Protein AF-A0A2E6C830-F1 (afdb_monomer)

Solvent-accessible surface area (backbone atoms only — not comparable to full-atom values): 4866 Å² total; per-residue (Å²): 132,85,84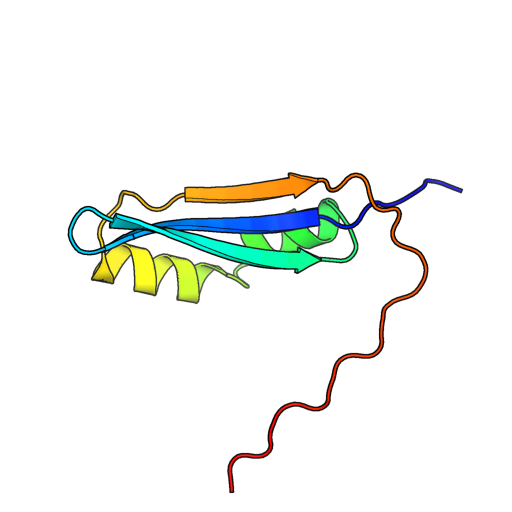,41,28,26,9,31,36,36,42,36,36,51,55,96,92,37,85,44,77,50,73,47,83,30,69,20,59,66,55,26,51,48,42,67,69,69,59,71,39,46,67,60,49,50,54,47,35,73,73,58,37,82,66,56,48,76,50,73,46,79,46,96,47,71,48,73,80,83,76,79,78,75,79,76,83,82,85,130

pLDDT: mean 82.94, std 13.48, range [46.91, 95.62]

Secondary structure (DSSP, 8-state):
----EEEEEEEEEEETTEEEEEEEEESSHHHHHHHHHSSTTHHHHHHHHHHH-S--EEEEEEEEEE--SPPPPPPPPP--

Nearest PDB structures (foldseek):
  4v6u-assembly1_Bl  TM=4.801E-01  e=1.241E+00  Pyrococcus furiosus DSM 3638
  6th6-assembly1_BT  TM=3.936E-01  e=9.746E-01  Thermococcus kodakarensis KOD1
  3epg-assembly1_A-2  TM=4.392E-01  e=1.895E+00  Homo sapiens

Radius of gyration: 14.78 Å; Cα contacts (8 Å, |Δi|>4): 120; chains: 1; bounding box: 34×36×39 Å

Foldseek 3Di:
DDFFF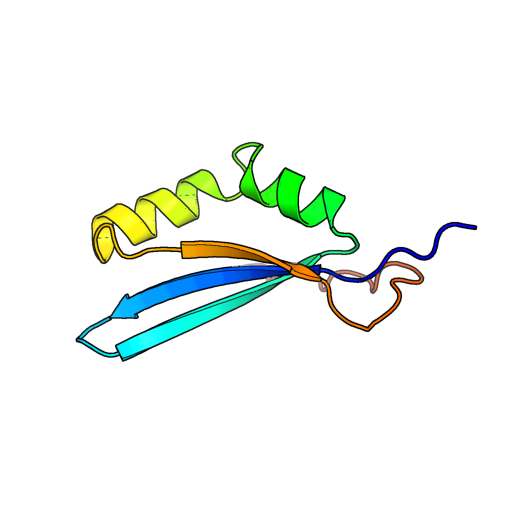KKKWWKWADDPNDIDIDIDIDLHPVRSVCCVPVCVCVVVVVVCCVVRNDRMDIDIGTDPGTRDDDDDDDDDDDDD

Mean predicted aligned error: 7.43 Å

Sequence (80 aa):
MFKLFYTLLVIEYVVEDQDVSTSVILPSEKACYDAMGDGVMDTLYDVLADTYGKEIMMYCKKTPFPSSEPTKPKERPNVD

Structure (mmCIF, N/CA/C/O backbone):
data_AF-A0A2E6C830-F1
#
_entry.id   AF-A0A2E6C830-F1
#
loop_
_atom_site.group_PDB
_atom_site.id
_atom_site.type_symbol
_atom_site.label_atom_id
_atom_site.label_alt_id
_atom_site.label_comp_id
_atom_site.label_asym_id
_atom_site.label_entity_id
_atom_site.label_seq_id
_atom_site.pdbx_PDB_ins_code
_atom_site.Cartn_x
_atom_site.Cartn_y
_atom_site.Cartn_z
_atom_site.occupancy
_atom_site.B_iso_or_equiv
_atom_site.auth_seq_id
_atom_site.auth_comp_id
_atom_site.auth_asym_id
_atom_site.auth_atom_id
_atom_site.pdbx_PDB_model_num
ATOM 1 N N . MET A 1 1 ? 21.105 0.126 -19.682 1.00 49.16 1 MET A N 1
ATOM 2 C CA . MET A 1 1 ? 20.298 -0.781 -18.840 1.00 49.16 1 MET A CA 1
ATOM 3 C C . MET A 1 1 ? 19.809 0.021 -17.644 1.00 49.16 1 MET A C 1
ATOM 5 O O . MET A 1 1 ? 20.637 0.459 -16.855 1.00 49.16 1 MET A O 1
ATOM 9 N N . PHE A 1 2 ? 18.512 0.327 -17.567 1.00 56.22 2 PHE A N 1
ATOM 10 C CA . PHE A 1 2 ? 17.953 1.034 -16.411 1.00 56.22 2 PHE A CA 1
ATOM 11 C C . PHE A 1 2 ? 17.985 0.089 -15.205 1.00 56.22 2 PHE A C 1
ATOM 13 O O . PHE A 1 2 ? 17.473 -1.024 -15.290 1.00 56.22 2 PHE A O 1
ATOM 20 N N . LYS A 1 3 ? 18.631 0.496 -14.106 1.00 57.81 3 LYS A N 1
ATOM 21 C CA . LYS A 1 3 ? 18.584 -0.266 -12.853 1.00 57.81 3 LYS A CA 1
ATOM 22 C C . LYS A 1 3 ? 17.194 -0.092 -12.246 1.00 57.81 3 LYS A C 1
ATOM 24 O O . LYS A 1 3 ? 16.839 1.016 -11.845 1.00 57.81 3 LYS A O 1
ATOM 29 N N . LEU A 1 4 ? 16.427 -1.176 -12.203 1.00 79.12 4 LEU A N 1
ATOM 30 C CA . LEU A 1 4 ? 15.222 -1.262 -11.388 1.00 79.12 4 LEU A CA 1
ATOM 31 C C . LEU A 1 4 ? 15.629 -1.558 -9.939 1.00 79.12 4 LEU A C 1
ATOM 33 O O . LEU A 1 4 ? 16.697 -2.117 -9.680 1.00 79.12 4 LEU A O 1
ATOM 37 N N . PHE A 1 5 ? 14.804 -1.114 -9.000 1.00 87.06 5 PHE A N 1
ATOM 38 C CA . PHE A 1 5 ? 15.008 -1.312 -7.571 1.00 87.06 5 PHE A CA 1
ATOM 39 C C . PHE A 1 5 ? 13.792 -2.032 -7.026 1.00 87.06 5 PHE A C 1
ATOM 41 O O . PHE A 1 5 ? 12.673 -1.707 -7.428 1.00 87.06 5 PHE A O 1
ATOM 48 N N . TYR A 1 6 ? 14.012 -2.957 -6.094 1.00 90.94 6 TYR A N 1
ATOM 49 C CA . TYR A 1 6 ? 12.901 -3.510 -5.337 1.00 90.94 6 TYR A CA 1
ATOM 50 C C . TYR A 1 6 ? 12.158 -2.374 -4.624 1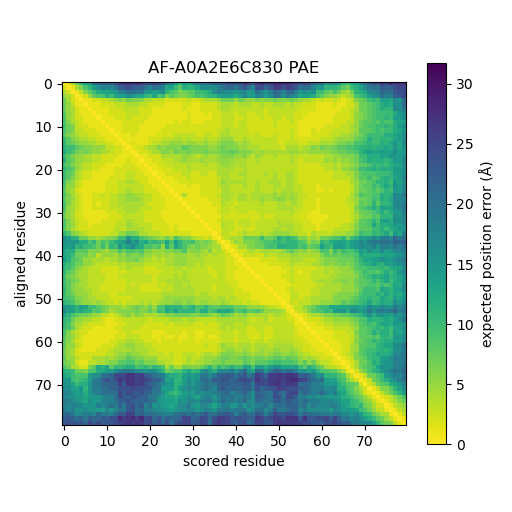.00 90.94 6 TYR A C 1
ATOM 52 O O . TYR A 1 6 ? 12.779 -1.413 -4.154 1.00 90.94 6 TYR A O 1
ATOM 60 N N . THR A 1 7 ? 10.841 -2.489 -4.522 1.00 93.69 7 THR A N 1
ATOM 61 C CA . THR A 1 7 ? 9.976 -1.491 -3.886 1.00 93.69 7 THR A CA 1
ATOM 62 C C . THR A 1 7 ? 9.053 -2.199 -2.915 1.00 93.69 7 THR A C 1
ATOM 64 O O . THR A 1 7 ? 8.499 -3.244 -3.242 1.00 93.69 7 THR A O 1
ATOM 67 N N . LEU A 1 8 ? 8.914 -1.651 -1.713 1.00 95.00 8 LEU A N 1
ATOM 68 C CA . LEU A 1 8 ? 7.973 -2.143 -0.719 1.00 95.00 8 LEU A CA 1
ATOM 69 C C . LEU A 1 8 ? 6.609 -1.506 -0.968 1.00 95.00 8 LEU A C 1
ATOM 71 O O . LEU A 1 8 ? 6.527 -0.282 -1.045 1.00 95.00 8 LEU A O 1
ATOM 75 N N . LEU A 1 9 ? 5.563 -2.319 -1.054 1.00 94.62 9 LEU A N 1
ATOM 76 C CA . LEU A 1 9 ? 4.197 -1.875 -0.798 1.00 94.62 9 LEU A CA 1
ATOM 77 C C . LEU A 1 9 ? 3.991 -1.960 0.712 1.00 94.62 9 LEU A C 1
ATOM 79 O O . LEU A 1 9 ? 4.116 -3.046 1.277 1.00 94.62 9 LEU A O 1
ATOM 83 N N . VAL A 1 10 ? 3.769 -0.820 1.359 1.00 95.38 10 VAL A N 1
ATOM 84 C CA . VAL A 1 10 ? 3.606 -0.704 2.811 1.00 95.38 10 VAL A CA 1
ATOM 85 C C . VAL A 1 10 ? 2.149 -0.394 3.114 1.00 95.38 10 VAL A C 1
ATOM 87 O O . VAL A 1 10 ? 1.568 0.470 2.460 1.00 95.38 10 VAL A O 1
ATOM 90 N N . ILE A 1 11 ? 1.586 -1.096 4.097 1.00 93.81 11 ILE A N 1
ATOM 91 C CA . ILE A 1 11 ? 0.263 -0.832 4.660 1.00 93.81 11 ILE A CA 1
ATOM 92 C C . ILE A 1 11 ? 0.444 -0.557 6.151 1.00 93.81 11 ILE A C 1
ATOM 94 O O . ILE A 1 11 ? 0.990 -1.392 6.874 1.00 93.81 11 ILE A O 1
ATOM 98 N N . GLU A 1 12 ? -0.009 0.609 6.593 1.00 95.00 12 GLU A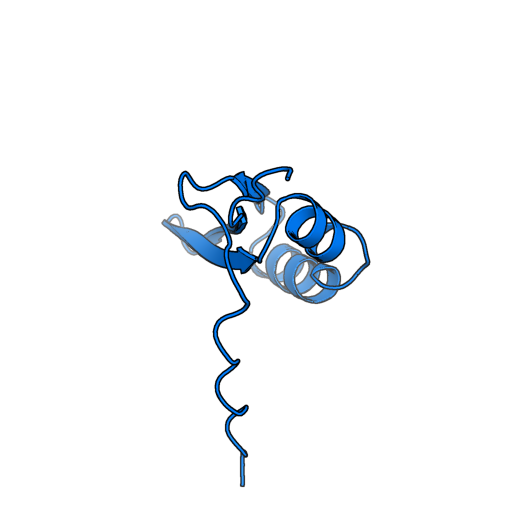 N 1
ATOM 99 C CA . GLU A 1 12 ? 0.039 1.069 7.981 1.00 95.00 12 GLU A CA 1
ATOM 100 C C . GLU A 1 12 ? -1.380 1.343 8.480 1.00 95.00 12 GLU A C 1
ATOM 102 O O . GLU A 1 12 ? -2.171 1.940 7.751 1.00 95.00 12 GLU A O 1
ATOM 107 N N . TYR A 1 13 ? -1.708 0.880 9.687 1.00 93.31 13 TYR A N 1
ATOM 108 C CA . TYR A 1 13 ? -3.009 1.077 10.338 1.00 93.31 13 TYR A CA 1
ATOM 109 C C . TYR A 1 13 ? -2.895 0.910 11.859 1.00 93.31 13 TYR A C 1
ATOM 111 O O . TYR A 1 13 ? -1.904 0.371 12.351 1.00 93.31 13 TYR A O 1
ATOM 119 N N . VAL A 1 14 ? -3.910 1.351 12.606 1.00 91.56 14 VAL A N 1
ATOM 120 C CA . VAL A 1 14 ? -3.919 1.312 14.078 1.00 91.56 14 VAL A CA 1
ATOM 121 C C . VAL A 1 14 ? -4.798 0.170 14.596 1.00 91.56 14 VAL A C 1
ATOM 123 O O . VAL A 1 14 ? -5.940 0.011 14.170 1.00 91.56 14 VAL A O 1
ATOM 126 N N . VAL A 1 15 ? -4.285 -0.613 15.549 1.00 91.00 15 VAL A N 1
ATOM 127 C CA . VAL A 1 15 ? -5.036 -1.646 16.282 1.00 91.00 15 VAL A CA 1
ATOM 128 C C . VAL A 1 15 ? -4.869 -1.409 17.778 1.00 91.00 15 VAL A C 1
ATOM 130 O O . VAL A 1 15 ? -3.752 -1.485 18.273 1.00 91.00 15 VAL A O 1
ATOM 133 N N . GLU A 1 16 ? -5.960 -1.137 18.502 1.00 90.12 16 GLU A N 1
ATOM 134 C CA . GLU A 1 16 ? -5.929 -0.891 19.960 1.00 90.12 16 GLU A CA 1
ATOM 135 C C . GLU A 1 16 ? -4.851 0.137 20.380 1.00 90.12 16 GLU A C 1
ATOM 137 O O . GLU A 1 16 ? -4.047 -0.118 21.275 1.00 90.12 16 GLU A O 1
ATOM 142 N N . ASP A 1 17 ? -4.805 1.286 19.694 1.00 87.69 17 ASP A N 1
ATOM 143 C CA . ASP A 1 17 ? -3.805 2.356 19.879 1.00 87.69 17 ASP A CA 1
ATOM 144 C C . ASP A 1 17 ? -2.346 1.959 19.556 1.00 87.69 17 ASP A C 1
ATOM 146 O O . ASP A 1 17 ? -1.405 2.665 19.926 1.00 87.69 17 ASP A O 1
ATOM 150 N N . GLN A 1 18 ? -2.132 0.843 18.852 1.00 91.44 18 GLN A N 1
ATOM 151 C CA . GLN A 1 18 ? -0.814 0.413 18.379 1.00 91.44 18 GLN A CA 1
ATOM 152 C C . GLN A 1 18 ? -0.692 0.550 16.863 1.00 91.44 18 GLN A C 1
ATOM 154 O O . GLN A 1 18 ? -1.511 0.016 16.114 1.00 91.44 18 GLN A O 1
ATOM 159 N N . ASP A 1 19 ? 0.378 1.208 16.415 1.00 92.25 19 ASP A N 1
ATOM 160 C CA . ASP A 1 19 ? 0.732 1.286 15.000 1.00 92.25 19 ASP A CA 1
ATOM 161 C C . ASP A 1 19 ? 1.189 -0.084 14.485 1.00 92.25 19 ASP A C 1
ATOM 163 O O . ASP A 1 19 ? 2.188 -0.655 14.938 1.00 92.25 19 ASP A O 1
ATOM 167 N N . VAL A 1 20 ? 0.477 -0.602 13.490 1.00 93.62 20 VAL A N 1
ATOM 168 C CA . VAL A 1 20 ? 0.813 -1.833 12.781 1.00 93.62 20 VAL A CA 1
ATOM 169 C C . VAL A 1 20 ? 1.299 -1.473 11.386 1.00 93.62 20 VAL A C 1
ATOM 171 O O . VAL A 1 20 ? 0.646 -0.731 10.659 1.00 93.62 20 VAL A O 1
ATOM 174 N N . SER A 1 21 ? 2.443 -2.032 10.990 1.00 94.12 21 SER A N 1
ATOM 175 C CA . SER A 1 21 ? 2.993 -1.888 9.642 1.00 94.12 21 SER A CA 1
ATOM 176 C C . SER A 1 21 ? 3.273 -3.263 9.051 1.00 94.12 21 SER A C 1
ATOM 178 O O . SER A 1 21 ? 3.989 -4.078 9.637 1.00 94.12 21 SER A O 1
ATOM 180 N N . THR A 1 22 ? 2.713 -3.521 7.875 1.00 91.38 22 THR A N 1
ATOM 181 C CA . THR A 1 22 ? 3.015 -4.702 7.068 1.00 91.38 22 THR A CA 1
ATOM 182 C C . THR A 1 22 ? 3.556 -4.270 5.714 1.00 91.38 22 THR A C 1
ATOM 184 O O . THR A 1 22 ? 3.223 -3.200 5.203 1.00 91.38 22 THR A O 1
ATOM 187 N N . SER A 1 23 ? 4.436 -5.081 5.126 1.00 93.25 23 SER A N 1
ATOM 188 C CA . SER A 1 23 ? 5.009 -4.759 3.824 1.00 93.25 23 SER A CA 1
ATOM 189 C C . SER A 1 23 ? 5.245 -5.984 2.959 1.00 93.25 23 SER A C 1
ATOM 191 O O . SER A 1 23 ? 5.544 -7.075 3.448 1.00 93.25 23 SER A O 1
ATOM 193 N N . VAL A 1 24 ? 5.141 -5.778 1.649 1.00 91.75 24 VAL A N 1
ATOM 194 C CA . VAL A 1 24 ? 5.429 -6.784 0.627 1.00 91.75 24 VAL A CA 1
ATOM 195 C C . VAL A 1 24 ? 6.461 -6.216 -0.335 1.00 91.75 24 VAL A C 1
ATOM 197 O O . VAL A 1 24 ? 6.369 -5.058 -0.738 1.00 91.75 24 VAL A O 1
ATOM 200 N N . ILE A 1 25 ? 7.458 -7.015 -0.710 1.00 91.12 25 ILE A N 1
ATOM 201 C CA . ILE A 1 25 ? 8.503 -6.588 -1.642 1.00 91.12 25 ILE A CA 1
ATOM 202 C C . ILE A 1 25 ? 8.124 -6.933 -3.082 1.00 91.12 25 ILE A C 1
ATOM 204 O O . ILE A 1 25 ? 7.776 -8.070 -3.396 1.00 91.12 25 ILE A O 1
ATOM 208 N N . LEU A 1 26 ? 8.215 -5.942 -3.965 1.00 90.25 26 LEU A N 1
ATOM 209 C CA . LEU A 1 26 ? 7.882 -6.040 -5.382 1.00 90.25 26 LEU A CA 1
ATOM 210 C C . LEU A 1 26 ? 9.103 -5.705 -6.248 1.00 90.25 26 LEU A C 1
ATOM 212 O O . LEU A 1 26 ? 9.985 -4.956 -5.818 1.00 90.25 26 LEU A O 1
ATOM 216 N N . PRO A 1 27 ? 9.188 -6.254 -7.475 1.00 89.62 27 PRO A N 1
ATOM 217 C CA . PRO A 1 27 ? 10.400 -6.187 -8.295 1.00 89.62 27 PRO A CA 1
ATOM 218 C C . PRO A 1 27 ? 10.705 -4.788 -8.843 1.00 89.62 27 PRO A C 1
ATOM 220 O O . PRO A 1 27 ? 11.800 -4.560 -9.346 1.00 89.62 27 PRO A O 1
ATOM 223 N N . SER A 1 28 ? 9.750 -3.856 -8.799 1.00 90.19 28 SER A N 1
ATOM 224 C CA . SER A 1 28 ? 9.950 -2.479 -9.246 1.00 90.19 28 SER A CA 1
ATOM 225 C C . SER A 1 28 ? 8.936 -1.524 -8.621 1.00 90.19 28 SER A C 1
ATOM 227 O O . SER A 1 28 ? 7.899 -1.940 -8.110 1.00 90.19 28 SER A O 1
ATOM 229 N N . GLU A 1 29 ? 9.211 -0.224 -8.719 1.00 90.62 29 GLU A N 1
ATOM 230 C CA . GLU A 1 29 ? 8.270 0.836 -8.346 1.00 90.62 29 GLU A CA 1
ATOM 231 C C . GLU A 1 29 ? 6.977 0.789 -9.164 1.00 90.62 29 GLU A C 1
ATOM 233 O O . GLU A 1 29 ? 5.900 0.873 -8.586 1.00 90.62 29 GLU A O 1
ATOM 238 N N . LYS A 1 30 ? 7.068 0.536 -10.478 1.00 90.50 30 LYS A N 1
ATOM 239 C CA . LYS A 1 30 ? 5.881 0.331 -11.315 1.00 90.50 30 LYS A CA 1
ATOM 240 C C . LYS A 1 30 ? 5.039 -0.844 -10.811 1.00 90.50 30 LYS A C 1
ATOM 242 O O . LYS A 1 30 ? 3.850 -0.673 -10.606 1.00 90.50 30 LYS A O 1
ATOM 247 N N . ALA A 1 31 ? 5.660 -1.997 -10.548 1.00 90.06 31 ALA A N 1
ATOM 248 C CA . ALA A 1 31 ? 4.938 -3.161 -10.031 1.00 90.06 31 ALA A CA 1
ATOM 249 C C . ALA A 1 31 ? 4.241 -2.874 -8.687 1.00 90.06 31 ALA A C 1
ATOM 251 O O . ALA A 1 31 ? 3.192 -3.446 -8.418 1.00 90.06 31 ALA A O 1
ATOM 252 N N . CYS A 1 32 ? 4.807 -1.987 -7.861 1.00 92.69 32 CYS A N 1
ATOM 253 C CA . CYS A 1 32 ? 4.174 -1.543 -6.623 1.00 92.69 32 CYS A CA 1
ATOM 254 C C . CYS A 1 32 ? 2.924 -0.699 -6.861 1.00 92.69 32 CYS A C 1
ATOM 256 O O . CYS A 1 32 ? 1.880 -1.000 -6.290 1.00 92.69 32 CYS A O 1
ATOM 258 N N . TYR A 1 33 ? 3.003 0.307 -7.732 1.00 91.00 33 TYR A N 1
ATOM 259 C CA . TYR A 1 33 ? 1.835 1.121 -8.063 1.00 91.00 33 TYR A CA 1
ATOM 260 C C . TYR A 1 33 ? 0.759 0.324 -8.803 1.00 91.00 33 TYR A C 1
ATOM 262 O O . TYR A 1 33 ? -0.414 0.520 -8.515 1.00 91.00 33 TYR A O 1
ATOM 270 N N . ASP A 1 34 ? 1.145 -0.609 -9.676 1.00 90.75 34 ASP A N 1
ATOM 271 C CA . ASP A 1 34 ? 0.207 -1.523 -10.338 1.00 90.75 34 ASP A CA 1
ATOM 272 C C . ASP A 1 34 ? -0.525 -2.383 -9.279 1.00 90.75 34 ASP A C 1
ATOM 274 O O . ASP A 1 34 ? -1.748 -2.470 -9.277 1.00 90.75 34 ASP A O 1
ATOM 278 N N . ALA A 1 35 ? 0.189 -2.944 -8.291 1.00 89.31 35 ALA A N 1
ATOM 279 C CA . ALA A 1 35 ? -0.438 -3.704 -7.201 1.00 89.31 35 ALA A CA 1
ATOM 280 C C . ALA A 1 35 ? -1.346 -2.850 -6.292 1.00 89.31 35 ALA A C 1
ATOM 282 O O . ALA A 1 35 ? -2.325 -3.359 -5.751 1.00 89.31 35 ALA A O 1
ATOM 283 N N . MET A 1 36 ? -1.018 -1.569 -6.113 1.00 87.81 36 MET A N 1
ATOM 284 C CA . MET A 1 36 ? -1.791 -0.635 -5.291 1.00 87.81 36 MET A CA 1
ATOM 285 C C . MET A 1 36 ? -3.020 -0.068 -6.018 1.00 87.81 36 MET A C 1
ATOM 287 O O . MET A 1 36 ? -4.002 0.243 -5.361 1.00 87.81 36 MET A O 1
ATOM 291 N N . GLY A 1 37 ? -2.951 0.121 -7.340 1.00 78.81 37 GLY A N 1
ATOM 292 C CA . GLY A 1 37 ? -3.950 0.862 -8.120 1.00 78.81 37 GLY A CA 1
ATOM 293 C C . GLY A 1 37 ? -4.809 0.033 -9.080 1.00 78.81 37 GLY A C 1
ATOM 294 O O . GLY A 1 37 ? -5.850 0.526 -9.505 1.00 78.81 37 GLY A O 1
ATOM 295 N N . ASP A 1 38 ? -4.418 -1.203 -9.419 1.00 74.88 38 ASP A N 1
ATOM 296 C CA . ASP A 1 38 ? -5.151 -2.050 -10.380 1.00 74.88 38 ASP A CA 1
ATOM 297 C C . ASP A 1 38 ? -6.121 -3.039 -9.701 1.00 74.88 38 ASP A C 1
ATOM 299 O O . ASP A 1 38 ? -6.391 -4.123 -10.224 1.00 74.88 38 ASP A O 1
ATOM 303 N N . GLY A 1 39 ? -6.634 -2.723 -8.509 1.00 74.81 39 GLY A N 1
ATOM 304 C CA . GLY A 1 39 ? -7.611 -3.576 -7.825 1.00 74.81 39 GLY A CA 1
ATOM 305 C C . GLY A 1 39 ? -7.026 -4.757 -7.050 1.00 74.81 39 GLY A C 1
ATOM 306 O O . GLY A 1 39 ? -7.750 -5.464 -6.352 1.00 74.81 39 GLY A O 1
ATOM 307 N N . VAL A 1 40 ? -5.717 -5.003 -7.165 1.00 80.06 40 VAL A N 1
ATOM 308 C CA . VAL A 1 40 ? -5.066 -6.182 -6.570 1.00 80.06 40 VAL A CA 1
ATOM 309 C C . VAL A 1 40 ? -5.106 -6.128 -5.043 1.00 80.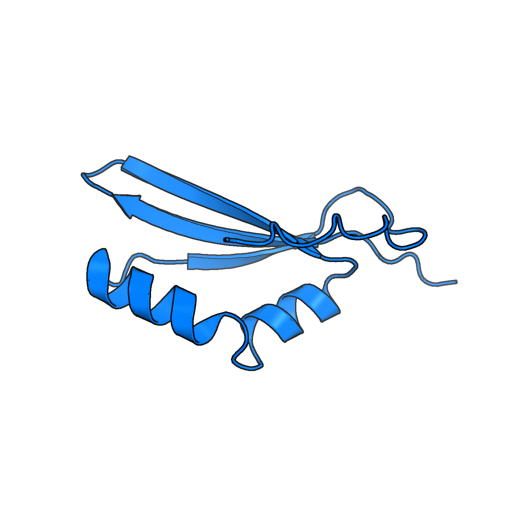06 40 VAL A C 1
ATOM 311 O O . VAL A 1 40 ? -5.337 -7.156 -4.408 1.00 80.06 40 VAL A O 1
ATOM 314 N N . MET A 1 41 ? -4.891 -4.948 -4.456 1.00 84.25 41 MET A N 1
ATOM 315 C CA . MET A 1 41 ? -4.895 -4.738 -3.004 1.00 84.25 41 MET A CA 1
ATOM 316 C C . MET A 1 41 ? -6.185 -4.109 -2.465 1.00 84.25 41 MET A C 1
ATOM 318 O O . MET A 1 41 ? -6.325 -4.029 -1.246 1.00 84.25 41 MET A O 1
ATOM 322 N N . ASP A 1 42 ? -7.139 -3.746 -3.324 1.00 85.94 42 ASP A N 1
ATOM 323 C CA . ASP A 1 42 ? -8.386 -3.074 -2.930 1.00 85.94 42 ASP A CA 1
ATOM 324 C C . ASP A 1 42 ? -9.163 -3.891 -1.902 1.00 85.94 42 ASP A C 1
ATOM 326 O O . ASP A 1 42 ? -9.499 -3.388 -0.840 1.00 85.94 42 ASP A O 1
ATOM 330 N N . THR A 1 43 ? -9.352 -5.193 -2.141 1.00 88.31 43 THR A N 1
ATOM 331 C CA . THR A 1 43 ? -10.087 -6.047 -1.194 1.00 88.31 43 THR A CA 1
ATOM 332 C C . THR A 1 43 ? -9.425 -6.096 0.183 1.00 88.31 43 THR A C 1
ATOM 334 O O . THR A 1 43 ? -10.118 -6.106 1.197 1.00 88.31 43 THR A O 1
ATOM 337 N N . LEU A 1 44 ? -8.089 -6.138 0.247 1.00 87.12 44 LEU A N 1
ATOM 338 C CA . LEU A 1 44 ? -7.387 -6.127 1.531 1.00 87.12 44 LEU A CA 1
ATOM 339 C C . LEU A 1 44 ? -7.508 -4.757 2.203 1.00 87.12 44 LEU A C 1
ATOM 341 O O . LEU A 1 44 ? -7.746 -4.692 3.406 1.00 87.12 44 LEU A O 1
ATOM 345 N N . TYR A 1 45 ? -7.352 -3.682 1.431 1.00 87.94 45 TYR A N 1
ATOM 346 C CA . TYR A 1 45 ? -7.510 -2.320 1.921 1.00 87.94 45 TYR A CA 1
ATOM 347 C C . TYR A 1 45 ? -8.908 -2.094 2.496 1.00 87.94 45 TYR A C 1
ATOM 349 O O . TYR A 1 45 ? -9.015 -1.638 3.629 1.00 87.94 45 TYR A O 1
ATOM 357 N N . ASP A 1 46 ? -9.954 -2.486 1.769 1.00 90.50 46 ASP A N 1
ATOM 358 C CA . ASP A 1 46 ? -11.351 -2.352 2.181 1.00 90.50 46 ASP A CA 1
ATOM 359 C C . ASP A 1 46 ? -11.627 -3.130 3.471 1.00 90.50 46 ASP A C 1
ATOM 361 O O . ASP A 1 46 ? -12.173 -2.575 4.419 1.00 90.50 46 ASP A O 1
ATOM 365 N N . VAL A 1 47 ? -11.169 -4.387 3.566 1.00 91.00 47 VAL A N 1
ATOM 366 C CA . VAL A 1 47 ? -11.316 -5.193 4.791 1.00 91.00 47 VAL A CA 1
ATOM 367 C C . VAL A 1 47 ? -10.660 -4.509 5.989 1.00 91.00 47 VAL A C 1
ATOM 369 O O . VAL A 1 47 ? -11.244 -4.471 7.074 1.00 91.00 47 VAL A O 1
ATOM 372 N N . LEU A 1 48 ? -9.450 -3.973 5.820 1.00 90.38 48 LEU A N 1
ATOM 373 C CA . LEU A 1 48 ? -8.747 -3.285 6.900 1.00 90.38 48 LEU A CA 1
ATOM 374 C C . LEU A 1 48 ? -9.421 -1.955 7.258 1.00 90.38 48 LEU A C 1
ATOM 376 O O . LEU A 1 48 ? -9.578 -1.668 8.442 1.00 90.38 48 LEU A O 1
ATOM 380 N N . ALA A 1 49 ? -9.856 -1.182 6.262 1.00 89.38 49 ALA A N 1
ATOM 381 C CA . ALA A 1 49 ? -10.547 0.088 6.452 1.00 89.38 49 ALA A CA 1
ATOM 382 C C . ALA A 1 49 ? -11.893 -0.091 7.174 1.00 89.38 49 ALA A C 1
ATOM 384 O O . ALA A 1 49 ? -12.226 0.687 8.069 1.00 89.38 49 ALA A O 1
ATOM 385 N N . ASP A 1 50 ? -12.647 -1.136 6.828 1.00 91.88 50 ASP A N 1
ATOM 386 C CA . ASP A 1 50 ? -13.918 -1.477 7.472 1.00 91.88 50 ASP A CA 1
ATOM 387 C C . ASP A 1 50 ? -13.720 -2.002 8.902 1.00 91.88 50 ASP A C 1
ATOM 389 O O . ASP A 1 50 ? -14.553 -1.757 9.776 1.00 91.88 50 ASP A O 1
ATOM 393 N N . THR A 1 51 ? -12.617 -2.715 9.156 1.00 91.56 51 THR A N 1
ATOM 394 C CA . THR A 1 51 ? -12.337 -3.332 10.465 1.00 91.56 51 THR A CA 1
ATOM 395 C C . THR A 1 51 ? -11.732 -2.345 11.462 1.00 91.56 51 THR A C 1
ATOM 397 O O . THR A 1 51 ? -12.156 -2.293 12.615 1.00 91.56 51 THR A O 1
ATOM 400 N N . TYR A 1 52 ? -10.725 -1.583 11.035 1.00 89.00 52 TYR A N 1
ATOM 401 C CA . TYR A 1 52 ? -9.892 -0.746 11.907 1.00 89.00 52 TYR A CA 1
ATOM 402 C C . TYR A 1 52 ? -10.127 0.755 11.708 1.00 89.00 52 TYR A C 1
ATOM 404 O O . TYR A 1 52 ? -9.576 1.577 12.435 1.00 89.00 52 TYR A O 1
ATOM 412 N N . GLY A 1 53 ? -10.994 1.128 10.767 1.00 82.19 53 GLY A N 1
ATOM 413 C CA . GLY A 1 53 ? -11.317 2.514 10.468 1.00 82.19 53 GLY A CA 1
ATOM 414 C C . GLY A 1 53 ? -10.427 3.119 9.385 1.00 82.19 53 GLY A C 1
ATOM 415 O O . GLY A 1 53 ? -9.606 2.469 8.745 1.00 82.19 53 GLY A O 1
ATOM 416 N N . LYS A 1 54 ? -10.628 4.416 9.147 1.00 75.38 54 LYS A N 1
ATOM 417 C CA . LYS A 1 54 ? -10.075 5.120 7.978 1.00 75.38 54 LYS A CA 1
ATOM 418 C C . LYS A 1 54 ? -8.619 5.557 8.135 1.00 75.38 54 LYS A C 1
ATOM 420 O O . LYS A 1 54 ? -8.069 6.139 7.204 1.00 75.38 54 LYS A O 1
ATOM 425 N N . GLU A 1 55 ? -7.999 5.293 9.280 1.00 84.25 55 GLU A N 1
ATOM 426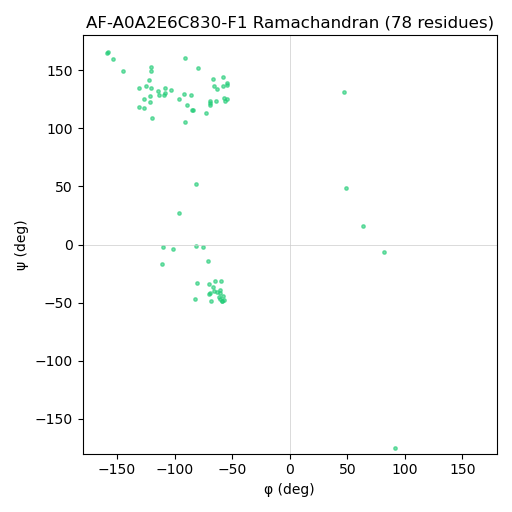 C CA . GLU A 1 55 ? -6.582 5.578 9.535 1.00 84.25 55 GLU A CA 1
ATOM 427 C C . GLU A 1 55 ? -5.696 4.470 8.954 1.00 84.25 55 GLU A C 1
ATOM 429 O O . GLU A 1 55 ? -4.865 3.882 9.638 1.00 84.25 55 GLU A O 1
ATOM 434 N N . ILE A 1 56 ? -5.907 4.168 7.672 1.00 89.38 56 ILE A N 1
ATOM 435 C CA . ILE A 1 56 ? -5.093 3.237 6.902 1.00 89.38 56 ILE A CA 1
ATOM 436 C C . ILE A 1 56 ? -4.343 3.998 5.812 1.00 89.38 56 ILE A C 1
ATOM 438 O O . ILE A 1 56 ? -4.924 4.733 5.009 1.00 89.38 56 ILE A O 1
ATOM 442 N N . MET A 1 57 ? -3.032 3.791 5.758 1.00 91.25 57 MET A N 1
ATOM 443 C CA . MET A 1 57 ? -2.171 4.311 4.705 1.00 91.25 57 MET A CA 1
ATOM 444 C C . MET A 1 57 ? -1.601 3.160 3.894 1.00 91.25 57 MET A C 1
ATOM 446 O O . MET A 1 57 ? -1.056 2.210 4.449 1.00 91.25 57 MET A O 1
ATOM 450 N N . MET A 1 58 ? -1.685 3.270 2.569 1.00 91.81 58 MET A N 1
ATOM 451 C CA . MET A 1 58 ? -0.988 2.383 1.645 1.00 91.81 58 MET A CA 1
ATOM 452 C C . MET A 1 58 ? -0.076 3.211 0.746 1.00 91.81 58 MET A C 1
ATOM 454 O O . MET A 1 58 ? -0.517 4.200 0.161 1.00 91.81 58 MET A O 1
ATOM 458 N N . TYR A 1 59 ? 1.201 2.840 0.657 1.00 93.56 59 TYR A N 1
ATOM 459 C CA . TYR A 1 59 ? 2.167 3.569 -0.162 1.00 93.56 59 TYR A CA 1
ATOM 460 C C . TYR A 1 59 ? 3.322 2.695 -0.654 1.00 93.56 59 TYR A C 1
ATOM 462 O O . TYR A 1 59 ? 3.654 1.654 -0.084 1.00 93.56 59 TYR A O 1
ATOM 470 N N . CYS A 1 60 ? 3.976 3.161 -1.717 1.00 94.50 60 CYS A N 1
ATOM 471 C CA . CYS A 1 60 ? 5.156 2.529 -2.291 1.00 94.50 60 CYS A CA 1
ATOM 472 C C . CYS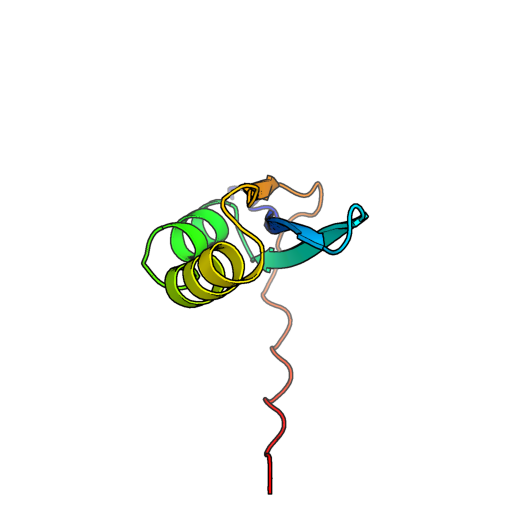 A 1 60 ? 6.442 3.181 -1.773 1.00 94.50 60 CYS A C 1
ATOM 474 O O . CYS A 1 60 ? 6.649 4.386 -1.917 1.00 94.50 60 CYS A O 1
ATOM 476 N N . LYS A 1 61 ? 7.352 2.377 -1.215 1.00 95.62 61 LYS A N 1
ATOM 477 C CA . LYS A 1 61 ? 8.660 2.812 -0.710 1.00 95.62 61 LYS A CA 1
ATOM 478 C C . LYS A 1 61 ? 9.790 2.111 -1.451 1.00 95.62 61 LYS A C 1
ATOM 480 O O . LYS A 1 61 ? 10.045 0.920 -1.265 1.00 95.62 61 LYS A O 1
ATOM 485 N N . LYS A 1 62 ? 10.503 2.863 -2.286 1.00 92.81 62 LYS A N 1
ATOM 486 C CA . LYS A 1 62 ? 11.662 2.359 -3.030 1.00 92.81 62 LYS A CA 1
ATOM 487 C C . LYS A 1 62 ? 12.782 1.928 -2.078 1.00 92.81 62 LYS A C 1
ATOM 489 O O . LYS A 1 62 ? 13.141 2.659 -1.157 1.00 92.81 62 LYS A O 1
ATOM 494 N N . THR A 1 63 ? 13.363 0.756 -2.322 1.00 90.31 63 THR A N 1
ATOM 495 C CA . THR A 1 63 ? 14.510 0.255 -1.552 1.00 90.31 63 THR A CA 1
ATOM 496 C C . THR A 1 63 ? 15.840 0.673 -2.197 1.00 90.31 63 THR A C 1
ATOM 498 O O . THR A 1 63 ? 15.881 0.982 -3.392 1.00 90.31 63 THR A O 1
ATOM 501 N N . PRO A 1 64 ? 16.963 0.649 -1.455 1.00 88.81 64 PRO A N 1
ATOM 502 C CA . PRO A 1 64 ? 18.289 0.836 -2.047 1.00 88.81 64 PRO A CA 1
ATOM 503 C C . PRO A 1 64 ? 18.788 -0.402 -2.818 1.00 88.81 64 PRO A C 1
ATOM 505 O O . PRO A 1 64 ? 19.877 -0.361 -3.391 1.00 88.81 64 PRO A O 1
ATOM 508 N N . PHE A 1 65 ? 18.026 -1.504 -2.839 1.00 85.38 65 PHE A N 1
ATOM 509 C CA . PHE A 1 65 ? 18.454 -2.772 -3.421 1.00 85.38 65 PHE A CA 1
ATOM 510 C C . PHE A 1 65 ? 18.093 -2.843 -4.909 1.00 85.38 65 PHE A C 1
ATOM 512 O O . PHE A 1 65 ? 16.909 -2.774 -5.258 1.00 85.38 65 PHE A O 1
ATOM 519 N N . PRO A 1 66 ? 19.081 -3.000 -5.806 1.00 84.00 66 PRO A N 1
ATOM 520 C CA . PRO A 1 66 ? 18.797 -3.213 -7.214 1.00 84.00 66 PRO A CA 1
ATOM 521 C C . PRO A 1 66 ? 18.090 -4.559 -7.399 1.00 84.00 66 PRO A C 1
ATOM 523 O O . PRO A 1 66 ? 18.495 -5.568 -6.823 1.00 84.00 66 PRO A O 1
ATOM 526 N N . SER A 1 67 ? 17.046 -4.584 -8.221 1.00 79.44 67 SER A N 1
ATOM 527 C CA . SER A 1 67 ? 16.386 -5.825 -8.613 1.00 79.44 67 SER A CA 1
ATOM 528 C C . SER A 1 67 ? 17.141 -6.453 -9.787 1.00 79.44 67 SER A C 1
ATOM 530 O O . SER A 1 67 ? 17.196 -5.874 -10.876 1.00 79.44 67 SER A O 1
ATOM 532 N N . SER A 1 68 ? 17.717 -7.634 -9.576 1.00 71.12 68 SER A N 1
ATOM 533 C CA . SER A 1 68 ? 18.324 -8.477 -10.613 1.00 71.12 68 SER A CA 1
ATOM 534 C C . SER A 1 68 ? 17.791 -9.898 -10.459 1.00 71.12 68 SER A C 1
ATOM 536 O O . SER A 1 68 ? 18.013 -10.484 -9.406 1.00 71.12 68 SER A O 1
ATOM 538 N N . GLU A 1 69 ? 17.109 -10.381 -11.503 1.00 61.47 69 GLU A N 1
ATOM 539 C CA . GLU A 1 69 ? 16.365 -11.650 -11.630 1.00 61.47 69 GLU A CA 1
ATOM 540 C C . GLU A 1 69 ? 15.406 -12.029 -10.474 1.00 61.47 69 GLU A C 1
ATOM 542 O O . GLU A 1 69 ? 15.771 -11.998 -9.301 1.00 61.47 69 GLU A O 1
ATOM 547 N N . PRO A 1 70 ? 14.150 -12.414 -10.776 1.00 58.56 70 PRO A N 1
ATOM 548 C CA . PRO A 1 70 ? 13.178 -12.761 -9.746 1.00 58.56 70 PRO A CA 1
ATOM 549 C C . PRO A 1 70 ? 13.631 -13.996 -8.955 1.00 58.56 70 PRO A C 1
ATOM 551 O O . PRO A 1 70 ? 13.845 -15.075 -9.512 1.00 58.56 70 PRO A O 1
ATOM 554 N N . THR A 1 71 ? 13.737 -13.853 -7.634 1.00 56.81 71 THR A N 1
ATOM 555 C CA . THR A 1 71 ? 13.813 -14.988 -6.712 1.00 56.81 71 THR A CA 1
ATOM 556 C C . THR A 1 71 ? 12.577 -15.866 -6.921 1.00 56.81 71 THR A C 1
ATOM 558 O O . THR A 1 71 ? 11.449 -15.373 -6.914 1.00 56.81 71 THR A O 1
ATOM 561 N N . LYS A 1 72 ? 12.778 -17.169 -7.166 1.00 53.62 72 LYS A N 1
ATOM 562 C CA . LYS A 1 72 ? 11.678 -18.114 -7.421 1.00 53.62 72 LYS A CA 1
ATOM 563 C C . LYS A 1 72 ? 10.657 -18.045 -6.272 1.00 53.62 72 LYS A C 1
ATOM 565 O O . LYS A 1 72 ? 11.066 -18.231 -5.121 1.00 53.62 72 LYS A O 1
ATOM 570 N N . PRO A 1 73 ? 9.360 -17.809 -6.553 1.00 56.56 73 PRO A N 1
ATOM 571 C CA . PRO A 1 73 ? 8.316 -17.904 -5.541 1.00 56.56 73 PRO A CA 1
ATOM 572 C C . PRO A 1 73 ? 8.368 -19.282 -4.875 1.00 56.56 73 PRO A C 1
ATOM 574 O O . PRO A 1 73 ? 8.563 -20.289 -5.558 1.00 56.56 73 PRO A O 1
ATOM 577 N N . LYS A 1 74 ? 8.199 -19.341 -3.550 1.00 59.03 74 LYS A N 1
ATOM 578 C CA . LYS A 1 74 ? 7.933 -20.621 -2.884 1.00 59.03 74 LYS A CA 1
ATOM 579 C C . LYS A 1 74 ? 6.563 -21.123 -3.340 1.00 59.03 74 LYS A C 1
ATOM 581 O O . LYS A 1 74 ? 5.652 -20.315 -3.523 1.00 59.03 74 LYS A O 1
ATOM 586 N N . GLU A 1 75 ? 6.426 -22.435 -3.523 1.00 59.28 75 GLU A N 1
ATOM 587 C CA . GLU A 1 75 ? 5.122 -23.041 -3.791 1.00 59.28 75 GLU A CA 1
ATOM 588 C C . GLU A 1 75 ? 4.133 -22.639 -2.692 1.00 59.28 75 GLU A C 1
ATOM 590 O O . GLU A 1 75 ? 4.476 -22.591 -1.505 1.00 59.28 75 GLU A O 1
ATOM 595 N N . ARG A 1 76 ? 2.910 -22.295 -3.105 1.00 49.81 76 ARG A N 1
ATOM 596 C CA . ARG A 1 76 ? 1.816 -22.006 -2.180 1.00 49.81 76 ARG A CA 1
ATOM 597 C C . ARG A 1 76 ? 1.599 -23.252 -1.308 1.00 49.81 76 ARG A C 1
ATOM 599 O O . ARG A 1 76 ? 1.594 -24.349 -1.864 1.00 49.81 76 ARG A O 1
ATOM 606 N N . PRO A 1 77 ? 1.404 -23.117 0.014 1.00 67.31 77 PRO A N 1
ATOM 607 C CA . PRO A 1 77 ? 1.033 -24.261 0.838 1.00 67.31 77 PRO A CA 1
ATOM 608 C C . PRO A 1 77 ? -0.243 -24.899 0.276 1.00 67.31 77 PRO A C 1
ATOM 610 O O . PRO A 1 77 ? -1.249 -24.201 0.120 1.00 67.31 77 PRO A O 1
ATOM 613 N N . ASN A 1 78 ? -0.199 -26.193 -0.048 1.00 66.69 78 ASN A N 1
ATOM 614 C CA . ASN A 1 78 ? -1.422 -26.960 -0.261 1.00 66.69 78 ASN A CA 1
ATOM 615 C C . ASN A 1 78 ? -2.100 -27.104 1.100 1.00 66.69 78 ASN A C 1
ATOM 617 O O . ASN A 1 78 ? -1.482 -27.567 2.058 1.00 66.69 78 ASN A O 1
ATOM 621 N N . VAL A 1 79 ? -3.339 -26.633 1.189 1.00 60.41 79 VAL A N 1
ATOM 622 C CA . VAL A 1 79 ? -4.203 -26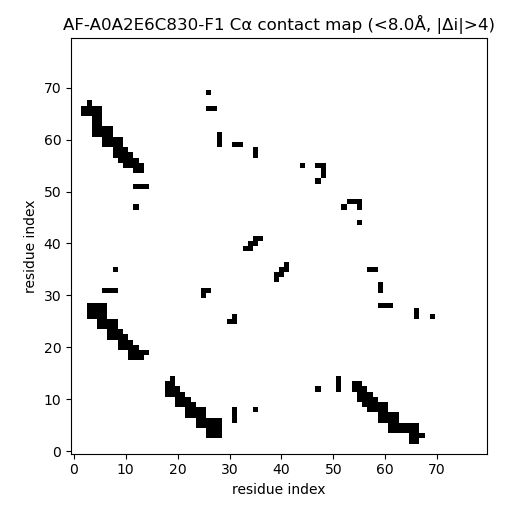.907 2.333 1.00 60.41 79 VAL A CA 1
ATOM 623 C C . VAL A 1 79 ? -4.963 -28.176 1.962 1.00 60.41 79 VAL A C 1
ATOM 625 O O . VAL A 1 79 ? -5.800 -28.120 1.061 1.00 60.41 79 VAL A O 1
ATOM 628 N N . ASP A 1 80 ? -4.587 -29.299 2.575 1.00 46.91 80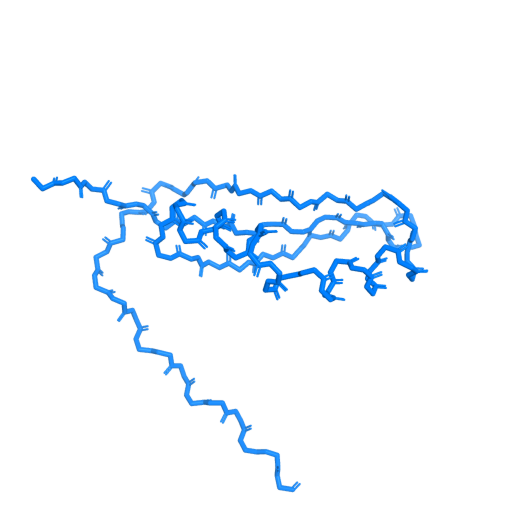 ASP A N 1
ATOM 629 C CA . ASP A 1 80 ? -5.349 -30.557 2.539 1.00 46.91 80 ASP A CA 1
ATOM 630 C C . ASP A 1 80 ? -6.545 -30.494 3.504 1.00 46.91 80 ASP A C 1
ATOM 632 O O . ASP A 1 80 ? -6.389 -29.909 4.605 1.00 46.91 80 ASP A O 1
#